Protein AF-A0A9W8ME04-F1 (afdb_monomer)

Organism: NCBI:txid2828524

Solvent-accessible surface area (backbone atoms only — not comparable to full-atom values): 10886 Å² total; per-residue (Å²): 128,74,77,47,73,80,68,76,53,50,71,56,54,48,50,37,48,74,29,39,53,44,20,50,74,72,68,38,48,81,44,30,49,58,99,51,95,89,37,59,80,81,86,84,87,71,66,101,80,71,79,76,71,77,78,87,57,92,69,88,79,61,66,57,90,47,62,65,61,50,42,56,52,48,35,55,50,49,16,60,76,69,72,42,67,52,93,78,53,84,76,85,87,77,92,61,97,80,57,64,56,98,89,36,72,61,74,63,51,80,45,79,45,79,46,75,97,69,72,45,79,70,51,48,53,57,48,47,55,54,50,44,53,50,44,29,73,64,54,70,33,57,82,88,37,55,52,78,47,80,42,57,80,46,47,77,69,42,76,50,95,98,45,27,45,39,66,70,69,69,111

Radius of gyration: 23.65 Å; Cα contacts (8 Å, |Δi|>4): 150; chains: 1; bounding box: 43×66×46 Å

Mean predicted aligned error: 14.42 Å

Nearest PDB structures (foldseek):
  5eiz-assembly1_C  TM=9.587E-01  e=2.728E-08  Homo sapiens
  6oy8-assembly1_C  TM=9.591E-01  e=3.765E-08  Homo sapiens
  7kqx-assembly1_C  TM=9.600E-01  e=4.568E-08  Homo sapiens
  6ice-assembly1_A  TM=9.591E-01  e=4.568E-08  Mesocricetus auratus
  1mff-assembly1_C  TM=9.685E-01  e=6.724E-08  Mus musculus

Sequence (171 aa):
MEFTRAGRLTRYETLRAATIDGAKTLGLHHSIGSLEPGKLADFLVYPPHVELFEAETEGDFSTISDERVFVLEFSKFAAKILSKPEQYISVNVKYNPTLSFAGTFDPAFLLAIVSLDNISPEKNDEYSKELFSFLKEKLEIPDTRGYINFSDPGRAYLGYQSTTFATIFGK

pLDDT: mean 82.03, std 17.49, range [37.78, 98.06]

Secondary structure (DSSP, 8-state):
--TTGGGT--HHHHHHIIIIIHHHHTTGGGTSSS--TTS-----PPPTT--------SS---S-S-HHHHHHHHHHHHHHHHT--GGG--------TT--BTTB-SS-EEEEEE-SS---HHHHHHHHHHHHHHHHHHH---TTSEEEEEE---GGG-EETTEEHHHHH--

Foldseek 3Di:
DVVVVVVPADLVRVLLVVAQVVCVVVVNNQATRDDDPPHDDDDDDDDPPDDSDDPPDPDPLPLPPDPVVVQVVVLVVVCVLQVHDSVPDDDDDDDDQPDDDPNDSPDADEAEAEDAPRDDPVSVVVVLVSVQVVCCVRRVDHSRGYDYHYDHPYQQPDDDPNHTNCVVVVD

Structure (mmCIF, N/CA/C/O backbone):
data_AF-A0A9W8ME04-F1
#
_entry.id   AF-A0A9W8ME04-F1
#
loop_
_atom_site.group_PDB
_atom_site.id
_atom_site.type_symbol
_atom_site.label_atom_id
_atom_site.label_alt_id
_atom_site.label_comp_id
_atom_site.label_asym_id
_atom_site.label_entity_id
_atom_site.label_seq_id
_atom_site.pdbx_PDB_ins_code
_atom_site.Cartn_x
_atom_site.Cartn_y
_atom_site.Cartn_z
_atom_site.occupancy
_atom_site.B_iso_or_equiv
_atom_site.auth_seq_id
_atom_site.auth_comp_id
_atom_site.auth_asym_id
_atom_site.auth_atom_id
_atom_site.pdbx_PDB_model_num
ATOM 1 N N . MET A 1 1 ? 18.436 -31.065 -3.319 1.00 51.94 1 MET A N 1
ATOM 2 C CA . MET A 1 1 ? 18.551 -31.040 -4.793 1.00 51.94 1 MET A CA 1
ATOM 3 C C . MET A 1 1 ? 19.832 -30.305 -5.188 1.00 51.94 1 MET A C 1
ATOM 5 O O . MET A 1 1 ? 19.761 -29.190 -5.675 1.00 51.94 1 MET A O 1
ATOM 9 N N . GLU A 1 2 ? 21.014 -30.878 -4.934 1.00 42.66 2 GLU A N 1
ATOM 10 C CA . GLU A 1 2 ? 22.278 -30.276 -5.415 1.00 42.66 2 GLU A CA 1
ATOM 11 C C . GLU A 1 2 ? 22.649 -30.735 -6.834 1.00 42.66 2 GLU A C 1
ATOM 13 O O . GLU A 1 2 ? 23.295 -29.999 -7.572 1.00 42.66 2 GLU A O 1
ATOM 18 N N . PHE A 1 3 ? 22.162 -31.905 -7.266 1.00 42.03 3 PHE A N 1
ATOM 19 C CA . PHE A 1 3 ? 22.447 -32.472 -8.590 1.00 42.03 3 PHE A CA 1
ATOM 20 C C . PHE A 1 3 ? 21.886 -31.658 -9.772 1.00 42.03 3 PHE A C 1
ATOM 22 O O . PHE A 1 3 ? 22.350 -31.813 -10.897 1.00 42.03 3 PHE A O 1
ATOM 29 N N . THR A 1 4 ? 20.913 -30.774 -9.544 1.00 50.38 4 THR A N 1
ATOM 30 C CA . THR A 1 4 ? 20.178 -30.066 -10.609 1.00 50.38 4 THR A CA 1
ATOM 31 C C . THR A 1 4 ? 20.842 -28.752 -11.024 1.00 50.38 4 THR A C 1
ATOM 33 O O . THR A 1 4 ? 20.732 -28.350 -12.180 1.00 50.38 4 THR A O 1
ATOM 36 N N . ARG A 1 5 ? 21.642 -28.135 -10.140 1.00 48.69 5 ARG A N 1
ATOM 37 C CA . ARG A 1 5 ? 22.437 -26.933 -10.463 1.00 48.69 5 ARG A CA 1
ATOM 38 C C . ARG A 1 5 ? 23.542 -27.203 -11.492 1.00 48.69 5 ARG A C 1
ATOM 40 O O . ARG A 1 5 ? 23.890 -26.304 -12.248 1.00 48.69 5 ARG A O 1
ATOM 47 N N . ALA A 1 6 ? 24.060 -28.432 -11.560 1.00 51.31 6 ALA A N 1
ATOM 48 C CA . ALA A 1 6 ? 25.104 -28.816 -12.514 1.00 51.31 6 ALA A CA 1
ATOM 49 C C . ALA A 1 6 ? 24.585 -28.989 -13.958 1.00 51.31 6 ALA A C 1
ATOM 51 O O . ALA A 1 6 ? 25.362 -28.862 -14.901 1.00 51.31 6 ALA A O 1
ATOM 52 N N . GLY A 1 7 ? 23.284 -29.255 -14.138 1.00 60.94 7 GLY A N 1
ATOM 53 C CA . GLY A 1 7 ? 2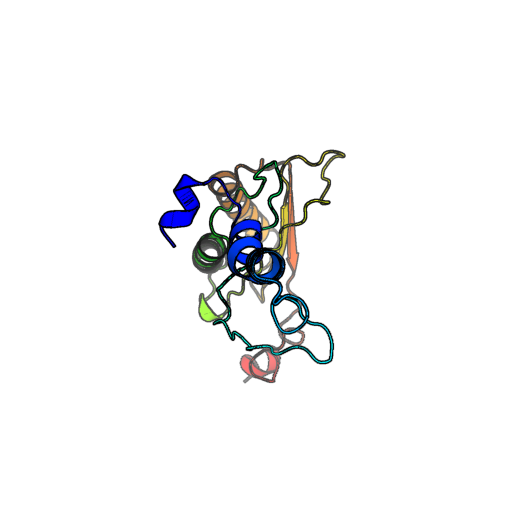2.670 -29.539 -15.442 1.00 60.94 7 GLY A CA 1
ATOM 54 C C . GLY A 1 7 ? 22.018 -28.346 -16.145 1.00 60.94 7 GLY A C 1
ATOM 55 O O . GLY A 1 7 ? 21.515 -28.524 -17.247 1.00 60.94 7 GLY A O 1
ATOM 56 N N . ARG A 1 8 ? 21.999 -27.154 -15.523 1.00 67.69 8 ARG A N 1
ATOM 57 C CA . ARG A 1 8 ? 21.259 -25.962 -16.000 1.00 67.69 8 ARG A CA 1
ATOM 58 C C . ARG A 1 8 ? 19.771 -26.210 -16.301 1.00 67.69 8 ARG A C 1
ATOM 60 O O . ARG A 1 8 ? 19.192 -25.486 -17.098 1.00 67.69 8 ARG A O 1
ATOM 67 N N . LEU A 1 9 ? 19.159 -27.216 -15.678 1.00 69.75 9 LEU A N 1
ATOM 68 C CA . LEU A 1 9 ? 17.725 -27.452 -15.817 1.00 69.75 9 LEU A CA 1
ATOM 69 C C . LEU A 1 9 ? 16.962 -26.518 -14.884 1.00 69.75 9 LEU A C 1
ATOM 71 O O . LEU A 1 9 ? 17.333 -26.364 -13.714 1.00 69.75 9 LEU A O 1
ATOM 75 N N . THR A 1 10 ? 15.863 -25.953 -15.372 1.00 69.06 10 THR A N 1
ATOM 76 C CA . THR A 1 10 ? 14.943 -25.176 -14.533 1.00 69.06 10 THR A CA 1
ATOM 77 C C . THR A 1 10 ? 14.310 -26.077 -13.463 1.00 69.06 10 THR A C 1
ATOM 79 O O . THR A 1 10 ? 14.355 -27.312 -13.547 1.00 69.06 10 THR A O 1
ATOM 82 N N . ARG A 1 11 ? 13.683 -25.505 -12.425 1.00 63.94 11 ARG A N 1
ATOM 83 C CA . ARG A 1 11 ? 12.966 -26.320 -11.418 1.00 63.94 11 ARG A CA 1
ATOM 84 C C . ARG A 1 11 ? 11.800 -27.091 -12.043 1.00 63.94 11 ARG A C 1
ATOM 86 O O . ARG A 1 11 ? 11.558 -28.238 -11.667 1.00 63.94 11 ARG A O 1
ATOM 93 N N . TYR A 1 12 ? 11.136 -26.501 -13.037 1.00 67.88 12 TYR A N 1
ATOM 94 C CA . TYR A 1 12 ? 10.072 -27.159 -13.791 1.00 67.88 12 TYR A CA 1
ATOM 95 C C . TYR A 1 12 ? 10.609 -28.282 -14.685 1.00 67.88 12 TYR A C 1
ATOM 97 O O . TYR A 1 12 ? 10.053 -29.378 -14.693 1.00 67.88 12 TYR A O 1
ATOM 105 N N . GLU A 1 13 ? 11.716 -28.055 -15.391 1.00 68.62 13 GLU A N 1
ATOM 106 C CA . GLU A 1 13 ? 12.376 -29.089 -16.196 1.00 68.62 13 GLU A CA 1
ATOM 107 C C . GLU A 1 13 ? 12.914 -30.222 -15.333 1.00 68.62 13 GLU A C 1
ATOM 109 O O . GLU A 1 13 ? 12.776 -31.386 -15.685 1.00 68.62 13 GLU A O 1
ATOM 114 N N . THR A 1 14 ? 13.454 -29.895 -14.162 1.00 72.88 14 THR A N 1
ATOM 115 C CA . THR A 1 14 ? 13.860 -30.868 -13.149 1.00 72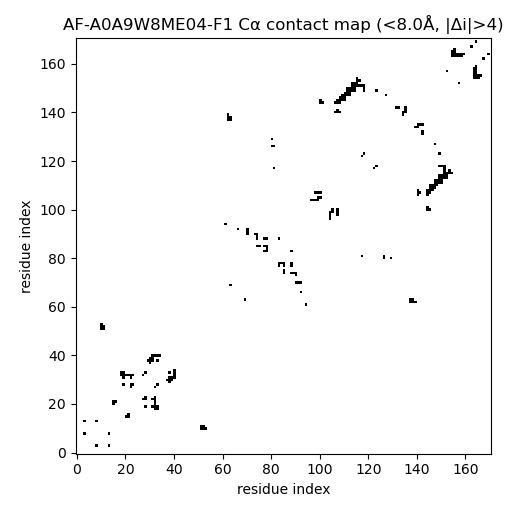.88 14 THR A CA 1
ATOM 116 C C . THR A 1 14 ? 12.673 -31.722 -12.715 1.00 72.88 14 THR A C 1
ATOM 118 O O . THR A 1 14 ? 12.775 -32.948 -12.670 1.00 72.88 14 THR A O 1
ATOM 121 N N . LEU A 1 15 ? 11.533 -31.095 -12.411 1.00 71.06 15 LEU A N 1
ATOM 122 C CA . LEU A 1 15 ? 10.334 -31.812 -11.990 1.00 71.06 15 LEU A CA 1
ATOM 123 C C . LEU A 1 15 ? 9.773 -32.675 -13.127 1.00 71.06 15 LEU A C 1
ATOM 125 O O . LEU A 1 15 ? 9.406 -33.823 -12.891 1.00 71.06 15 LEU A O 1
ATOM 129 N N . ARG A 1 16 ? 9.760 -32.173 -14.367 1.00 74.12 16 ARG A N 1
ATOM 130 C CA . ARG A 1 16 ? 9.374 -32.940 -15.564 1.00 74.12 16 ARG A CA 1
ATOM 131 C C . ARG A 1 16 ? 10.300 -34.128 -15.816 1.00 74.12 16 ARG A C 1
ATOM 133 O O . ARG A 1 16 ? 9.802 -35.237 -16.016 1.00 74.12 16 ARG A O 1
ATOM 140 N N . ALA A 1 17 ? 11.612 -33.918 -15.723 1.00 76.75 17 ALA A N 1
ATOM 141 C CA . ALA A 1 17 ? 12.630 -34.957 -15.851 1.00 76.75 17 ALA A CA 1
ATOM 142 C C . ALA A 1 17 ? 12.433 -36.063 -14.806 1.00 76.75 17 ALA A C 1
ATOM 144 O O . ALA A 1 17 ? 12.471 -37.248 -15.135 1.00 76.75 17 ALA A O 1
ATOM 145 N N . ALA A 1 18 ? 12.149 -35.678 -13.560 1.00 73.56 18 ALA A N 1
ATOM 146 C CA . ALA A 1 18 ? 11.894 -36.601 -12.458 1.00 73.56 18 ALA A CA 1
ATOM 147 C C . ALA A 1 18 ? 10.519 -37.294 -12.520 1.00 73.56 18 ALA A C 1
ATOM 149 O O . ALA A 1 18 ? 10.294 -38.248 -11.779 1.00 73.56 18 ALA A O 1
ATOM 150 N N . THR A 1 19 ? 9.597 -36.833 -13.372 1.00 77.69 19 THR A N 1
ATOM 151 C CA . THR A 1 19 ? 8.223 -37.352 -13.456 1.00 77.69 19 THR A CA 1
ATOM 152 C C . THR A 1 19 ? 7.907 -37.881 -14.8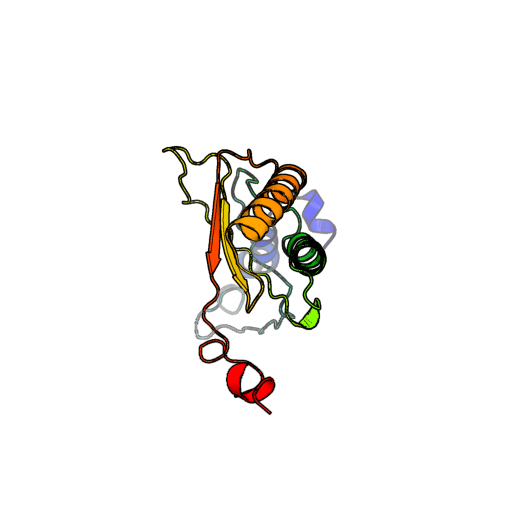54 1.00 77.69 19 THR A C 1
ATOM 154 O O . THR A 1 19 ? 8.219 -39.030 -15.170 1.00 77.69 19 THR A O 1
ATOM 157 N N . ILE A 1 20 ? 7.275 -37.068 -15.701 1.00 77.81 20 ILE A N 1
ATOM 158 C CA . ILE A 1 20 ? 6.717 -37.480 -16.987 1.00 77.81 20 ILE A CA 1
ATOM 159 C C . ILE A 1 20 ? 7.783 -38.004 -17.950 1.00 77.81 20 ILE A C 1
ATOM 161 O O . ILE A 1 20 ? 7.530 -38.980 -18.658 1.00 77.81 20 ILE A O 1
ATOM 165 N N . ASP A 1 21 ? 8.972 -37.406 -17.973 1.00 82.25 21 ASP A N 1
ATOM 166 C CA . ASP A 1 21 ? 10.008 -37.788 -18.933 1.00 82.25 21 ASP A CA 1
ATOM 167 C C . ASP A 1 21 ? 10.701 -39.089 -18.504 1.00 82.25 21 ASP A C 1
ATOM 169 O O . ASP A 1 21 ? 10.932 -39.968 -19.340 1.00 82.25 21 ASP A O 1
ATOM 173 N N . GLY A 1 22 ? 10.909 -39.294 -17.198 1.00 81.19 22 GLY A N 1
ATOM 174 C CA . GLY A 1 22 ? 11.304 -40.591 -16.644 1.00 81.19 22 GLY A CA 1
ATOM 175 C C . GLY A 1 22 ? 10.263 -41.681 -16.925 1.00 81.19 22 GLY A C 1
ATOM 176 O O . GLY A 1 22 ? 10.603 -42.758 -17.417 1.00 81.19 22 GLY A O 1
ATOM 177 N N . ALA A 1 23 ? 8.976 -41.385 -16.714 1.00 79.94 23 ALA A N 1
ATOM 178 C CA . ALA A 1 23 ? 7.886 -42.322 -16.984 1.00 79.94 23 ALA A CA 1
ATOM 179 C C . ALA A 1 23 ? 7.777 -42.690 -18.474 1.00 79.94 23 ALA A C 1
ATOM 181 O O . ALA A 1 23 ? 7.535 -43.852 -18.800 1.00 79.94 23 ALA A O 1
ATOM 182 N N . LYS A 1 24 ? 7.987 -41.739 -19.392 1.00 82.06 24 LYS A N 1
ATOM 183 C CA . LYS A 1 24 ? 8.047 -42.008 -20.841 1.00 82.06 24 LYS A CA 1
ATOM 184 C C . LYS A 1 24 ? 9.241 -42.877 -21.204 1.00 82.06 24 LYS A C 1
ATOM 186 O O . LYS A 1 24 ? 9.067 -43.864 -21.913 1.00 82.06 24 LYS A O 1
ATOM 191 N N . THR A 1 25 ? 10.420 -42.543 -20.685 1.00 85.88 25 THR A N 1
ATOM 192 C CA . THR A 1 25 ? 11.667 -43.274 -20.959 1.00 85.88 25 THR A CA 1
ATOM 193 C C . THR A 1 25 ? 11.567 -44.736 -20.53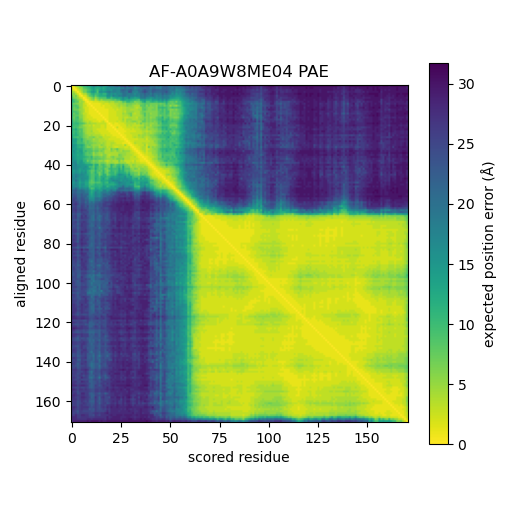0 1.00 85.88 25 THR A C 1
ATOM 195 O O . THR A 1 25 ? 12.008 -45.626 -21.249 1.00 85.88 25 THR A O 1
ATOM 198 N N . LEU A 1 26 ? 10.934 -44.997 -19.385 1.00 84.44 26 LEU A N 1
ATOM 199 C CA . LEU A 1 26 ? 10.756 -46.345 -18.843 1.00 84.44 26 LEU A CA 1
ATOM 200 C C . LEU A 1 26 ? 9.505 -47.069 -19.380 1.00 84.44 26 LEU A C 1
ATOM 202 O O . LEU A 1 26 ? 9.208 -48.175 -18.938 1.00 84.44 26 LEU A O 1
ATOM 206 N N . GLY A 1 27 ? 8.741 -46.464 -20.298 1.00 83.88 27 GLY A N 1
ATOM 207 C CA . GLY A 1 27 ? 7.496 -47.037 -20.833 1.00 83.88 27 GLY A CA 1
ATOM 208 C C . GLY A 1 27 ? 6.323 -47.072 -19.839 1.00 83.88 27 GLY A C 1
ATOM 209 O O . GLY A 1 27 ? 5.267 -47.633 -20.131 1.00 83.88 27 GLY A O 1
ATOM 210 N N . LEU A 1 28 ? 6.471 -46.440 -18.674 1.00 82.69 28 LEU A N 1
ATOM 211 C CA . LEU A 1 28 ? 5.497 -46.408 -17.580 1.00 82.69 28 LEU A CA 1
ATOM 212 C C . LEU A 1 28 ? 4.485 -45.258 -17.688 1.00 82.69 28 LEU A C 1
ATOM 214 O O . LEU A 1 28 ? 3.595 -45.148 -16.851 1.00 82.69 28 LEU A O 1
ATOM 218 N N . HIS A 1 29 ? 4.572 -44.425 -18.728 1.00 81.19 29 HIS A N 1
ATOM 219 C CA . HIS A 1 29 ? 3.684 -43.276 -18.952 1.00 81.19 29 HIS A CA 1
ATOM 220 C C . HIS A 1 29 ? 2.185 -43.625 -18.968 1.00 81.19 29 HIS A C 1
ATOM 222 O O . HIS A 1 29 ? 1.343 -42.775 -18.684 1.00 81.19 29 HIS A O 1
ATOM 228 N N . HIS A 1 30 ? 1.828 -44.862 -19.321 1.00 79.62 30 HIS A N 1
ATOM 229 C CA . HIS A 1 30 ? 0.442 -45.333 -19.284 1.00 79.62 30 HIS A CA 1
ATOM 230 C C . HIS A 1 30 ? -0.093 -45.491 -17.849 1.00 79.62 30 HIS A C 1
ATOM 232 O O . HIS A 1 30 ? -1.302 -45.464 -17.657 1.00 79.62 30 HIS A O 1
ATOM 238 N N . SER A 1 31 ? 0.799 -45.617 -16.860 1.00 76.56 31 SER A N 1
ATOM 239 C CA . SER A 1 31 ? 0.472 -45.852 -15.452 1.00 76.56 31 SER A CA 1
ATOM 240 C C . SER A 1 31 ? 0.817 -44.674 -14.534 1.00 76.56 31 SER A C 1
ATOM 242 O O . SER A 1 31 ? 0.091 -44.455 -13.573 1.00 76.56 31 SER A O 1
ATOM 244 N N . ILE A 1 32 ? 1.891 -43.917 -14.798 1.00 75.31 32 ILE A N 1
ATOM 245 C CA . ILE A 1 32 ? 2.390 -42.825 -13.934 1.00 75.31 32 ILE A CA 1
ATOM 246 C C . ILE A 1 32 ? 2.931 -41.636 -14.746 1.00 75.31 32 ILE A C 1
ATOM 248 O O . ILE A 1 32 ? 3.198 -41.748 -15.941 1.00 75.31 32 ILE A O 1
ATOM 252 N N . GLY A 1 33 ? 3.136 -40.496 -14.080 1.00 68.56 33 GLY A N 1
ATOM 253 C CA . GLY A 1 33 ? 3.865 -39.342 -14.623 1.00 68.56 33 GLY A CA 1
ATOM 254 C C . GLY A 1 33 ? 2.999 -38.199 -15.161 1.00 68.56 33 GLY A C 1
ATOM 255 O O . GLY A 1 33 ? 3.530 -37.108 -15.333 1.00 68.56 33 GLY A O 1
ATOM 256 N N . SER A 1 34 ? 1.689 -38.392 -15.372 1.00 71.75 34 SER A N 1
ATOM 257 C CA . SER A 1 34 ? 0.727 -37.312 -15.671 1.00 71.75 34 SER A CA 1
ATOM 258 C C . SER A 1 34 ? -0.542 -37.420 -14.821 1.00 71.75 34 SER A C 1
ATOM 260 O O . SER A 1 34 ? -0.854 -38.486 -14.295 1.00 71.75 34 SER A O 1
ATOM 262 N N . LEU A 1 35 ? -1.293 -36.319 -14.721 1.00 72.12 35 LEU A N 1
ATOM 263 C CA . LEU A 1 35 ? -2.587 -36.259 -14.033 1.00 72.12 35 LEU A CA 1
ATOM 264 C C . LEU A 1 35 ? -3.742 -36.526 -15.015 1.00 72.12 35 LEU A C 1
ATOM 266 O O . LEU A 1 35 ? -4.538 -35.640 -15.313 1.00 72.12 35 LEU A O 1
ATOM 270 N N . GLU A 1 36 ? -3.808 -37.745 -15.550 1.00 74.88 36 GLU A N 1
ATOM 271 C CA . GLU A 1 36 ? -4.916 -38.212 -16.397 1.00 74.88 36 GLU A CA 1
ATOM 272 C C . GLU A 1 36 ? -5.754 -39.266 -15.647 1.00 74.88 36 GLU A C 1
ATOM 274 O O . GLU A 1 36 ? -5.183 -40.078 -14.910 1.00 74.88 36 GLU A O 1
ATOM 279 N N . PRO A 1 37 ? -7.091 -39.299 -15.820 1.00 74.25 37 PRO A N 1
ATOM 280 C CA . PRO A 1 37 ? -7.935 -40.323 -15.206 1.00 74.25 37 PRO A CA 1
ATOM 281 C C . PRO A 1 37 ? -7.451 -41.748 -15.520 1.00 74.25 37 PRO A C 1
ATOM 283 O O . PRO A 1 37 ? -7.192 -42.078 -16.675 1.00 74.25 37 PRO A O 1
ATOM 286 N N . GLY A 1 38 ? -7.354 -42.600 -14.492 1.00 76.69 38 GLY A N 1
ATOM 287 C CA . GLY A 1 38 ? -6.918 -44.000 -14.618 1.00 76.69 38 GLY A CA 1
ATOM 288 C C . GLY A 1 38 ? -5.428 -44.257 -14.353 1.00 76.69 38 GLY A C 1
ATOM 289 O O . GLY A 1 38 ? -5.026 -45.418 -14.317 1.00 76.69 38 GLY A O 1
ATOM 290 N N . LYS A 1 39 ? -4.620 -43.213 -14.124 1.00 81.00 39 LYS A N 1
ATOM 291 C CA . LYS A 1 39 ? -3.212 -43.338 -13.710 1.00 81.00 39 LYS A CA 1
ATOM 292 C C . LYS A 1 39 ? -3.055 -43.358 -12.189 1.00 81.00 39 LYS A C 1
ATOM 294 O O . LYS A 1 39 ? -3.890 -42.826 -11.460 1.00 81.00 39 LYS A O 1
ATOM 299 N N . LEU A 1 40 ? -1.963 -43.956 -11.718 1.00 69.88 40 LEU A N 1
ATOM 300 C CA . LEU A 1 40 ? -1.532 -43.891 -10.325 1.00 69.88 40 LEU A CA 1
ATOM 301 C C . LEU A 1 40 ? -0.953 -42.495 -10.056 1.00 69.88 40 LEU A C 1
ATOM 303 O O . LEU A 1 40 ? -0.076 -42.031 -10.789 1.00 69.88 40 LEU A O 1
ATOM 307 N N . ALA A 1 41 ? -1.449 -41.830 -9.015 1.00 63.84 41 ALA A N 1
ATOM 308 C CA . ALA A 1 41 ? -0.999 -40.505 -8.612 1.00 63.84 41 ALA A CA 1
ATOM 309 C C . ALA A 1 41 ? -0.799 -40.446 -7.097 1.00 63.84 41 ALA A C 1
ATOM 311 O O . ALA A 1 41 ? -1.668 -40.879 -6.340 1.00 63.84 41 ALA A O 1
ATOM 312 N N . ASP A 1 42 ? 0.315 -39.846 -6.684 1.00 61.28 42 ASP A N 1
ATOM 313 C CA . ASP A 1 42 ? 0.563 -39.445 -5.304 1.00 61.28 42 ASP A CA 1
ATOM 314 C C . ASP A 1 42 ? 0.343 -37.933 -5.184 1.00 61.28 42 ASP A C 1
ATOM 316 O O . ASP A 1 42 ? 0.833 -37.150 -6.002 1.00 61.28 42 ASP A O 1
ATOM 320 N N . PHE A 1 43 ? -0.401 -37.508 -4.162 1.00 57.53 43 PHE A N 1
ATOM 321 C CA . PHE A 1 43 ? -0.551 -36.090 -3.848 1.00 57.53 43 PHE A CA 1
ATOM 322 C C . PHE A 1 43 ? 0.615 -35.628 -2.986 1.00 57.53 43 PHE A C 1
ATOM 324 O O . PHE A 1 43 ? 0.896 -36.207 -1.938 1.00 57.53 43 PHE A O 1
ATOM 331 N N . LEU A 1 44 ? 1.251 -34.535 -3.399 1.00 59.22 44 LEU A N 1
ATOM 332 C CA . LEU A 1 44 ? 2.292 -33.889 -2.620 1.00 59.22 44 LEU A CA 1
ATOM 333 C C . LEU A 1 44 ? 1.743 -32.578 -2.058 1.00 59.22 44 LEU A C 1
ATOM 335 O O . LEU A 1 44 ? 1.454 -31.639 -2.799 1.00 59.22 44 LEU A O 1
ATOM 339 N N . VAL A 1 45 ? 1.545 -32.543 -0.741 1.00 52.94 45 VAL A N 1
ATOM 340 C CA . VAL A 1 45 ? 1.079 -31.352 -0.028 1.00 52.94 45 VAL A CA 1
ATOM 341 C C . VAL A 1 45 ? 2.295 -30.580 0.453 1.00 52.94 45 VAL A C 1
ATOM 343 O O . VAL A 1 45 ? 3.112 -31.104 1.210 1.00 52.94 45 VAL A O 1
ATOM 346 N N . TYR A 1 46 ? 2.399 -29.327 0.030 1.00 55.03 46 TYR A N 1
ATOM 347 C CA . TYR A 1 46 ? 3.456 -28.434 0.471 1.00 55.03 46 TYR A CA 1
ATOM 348 C C . TYR A 1 46 ? 2.937 -27.432 1.506 1.00 55.03 46 TYR A C 1
ATOM 350 O O . TYR A 1 46 ? 1.777 -27.018 1.433 1.00 55.03 46 TYR A O 1
ATOM 358 N N . PRO A 1 47 ? 3.784 -26.998 2.458 1.00 53.06 47 PRO A N 1
ATOM 359 C CA . PRO A 1 47 ? 3.472 -25.835 3.273 1.00 53.06 47 PRO A CA 1
ATOM 360 C C . PRO A 1 47 ? 3.311 -24.588 2.377 1.00 53.06 47 PRO A C 1
ATOM 362 O O . PRO A 1 47 ? 3.925 -24.531 1.308 1.00 53.06 47 PRO A O 1
ATOM 365 N N . PRO A 1 48 ? 2.535 -23.572 2.805 1.00 45.84 48 PRO A N 1
ATOM 366 C CA . PRO A 1 48 ? 2.098 -22.415 1.998 1.00 45.84 48 PRO A CA 1
ATOM 367 C C . PRO A 1 48 ? 3.216 -21.469 1.502 1.00 45.84 48 PRO A C 1
ATOM 369 O O . PRO A 1 48 ? 2.954 -20.343 1.089 1.00 45.84 48 PRO A O 1
ATOM 372 N N . HIS A 1 49 ? 4.478 -21.891 1.550 1.00 51.19 49 HIS A N 1
ATOM 373 C CA . HIS A 1 49 ? 5.655 -21.105 1.185 1.00 51.19 49 HIS A CA 1
ATOM 374 C C . HIS A 1 49 ? 6.605 -21.833 0.223 1.00 51.19 49 HIS A C 1
ATOM 376 O O . HIS A 1 49 ? 7.720 -21.365 0.019 1.00 51.19 49 HIS A O 1
ATOM 382 N N . VAL A 1 50 ? 6.197 -22.971 -0.348 1.00 52.34 50 VAL A N 1
ATOM 383 C CA . VAL A 1 50 ? 6.976 -23.655 -1.389 1.00 52.34 50 VAL A CA 1
ATOM 384 C C . VAL A 1 50 ? 6.412 -23.291 -2.757 1.00 52.34 50 VAL A C 1
ATOM 386 O O . VAL A 1 50 ? 5.370 -23.799 -3.164 1.00 52.34 50 VAL A O 1
ATOM 389 N N . GLU A 1 51 ? 7.114 -22.414 -3.472 1.00 57.59 51 GLU A N 1
ATOM 390 C CA . GLU A 1 51 ? 6.773 -22.033 -4.843 1.00 57.59 51 GLU A CA 1
ATOM 391 C C . GLU A 1 51 ? 7.472 -22.951 -5.852 1.00 57.59 51 GLU A C 1
ATOM 393 O O . GLU A 1 51 ? 8.679 -22.880 -6.100 1.00 57.59 51 GLU A O 1
ATOM 398 N N . LEU A 1 52 ? 6.687 -23.857 -6.436 1.00 53.84 52 LEU A N 1
ATOM 399 C CA . LEU A 1 52 ? 7.161 -24.851 -7.407 1.00 53.84 52 LEU A CA 1
ATOM 400 C C . LEU A 1 52 ? 7.292 -24.294 -8.830 1.00 53.84 52 LEU A C 1
ATOM 402 O O . LEU A 1 52 ? 7.926 -24.925 -9.674 1.00 53.84 52 LEU A O 1
ATOM 406 N N . PHE A 1 53 ? 6.718 -23.119 -9.081 1.00 54.97 53 PHE A N 1
ATOM 407 C CA . PHE A 1 53 ? 6.662 -22.478 -10.387 1.00 54.97 53 PHE A CA 1
ATOM 408 C C . PHE A 1 53 ? 7.187 -21.047 -10.260 1.00 54.97 53 PHE A C 1
ATOM 410 O O . PHE A 1 53 ? 6.412 -20.113 -10.098 1.00 54.97 53 PHE A O 1
ATOM 417 N N . GLU A 1 54 ? 8.505 -20.868 -10.323 1.00 53.19 54 GLU A N 1
ATOM 418 C CA . GLU A 1 54 ? 9.020 -19.579 -10.784 1.00 53.19 54 GLU A CA 1
ATOM 419 C C . GLU A 1 54 ? 8.780 -19.556 -12.294 1.00 53.19 54 GLU A C 1
ATOM 421 O O . GLU A 1 54 ? 9.281 -20.414 -13.025 1.00 53.19 54 GLU A O 1
ATOM 426 N N . ALA A 1 55 ? 7.941 -18.630 -12.756 1.00 44.16 55 ALA A N 1
ATOM 427 C CA . ALA A 1 55 ? 7.948 -18.267 -14.160 1.00 44.16 55 ALA A CA 1
ATOM 428 C C . ALA A 1 55 ? 9.319 -17.644 -14.433 1.00 44.16 55 ALA A 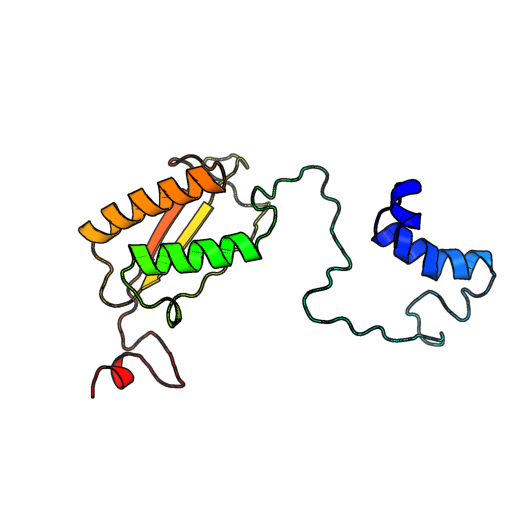C 1
ATOM 430 O O . ALA A 1 55 ? 9.639 -16.600 -13.873 1.00 44.16 55 ALA A O 1
ATOM 431 N N . GLU A 1 56 ? 10.138 -18.293 -15.257 1.00 43.66 56 GLU A N 1
ATOM 432 C CA . GLU A 1 56 ? 11.332 -17.656 -15.801 1.00 43.66 56 GLU A CA 1
ATOM 433 C C . GLU A 1 56 ? 10.875 -16.552 -16.754 1.00 43.66 56 GLU A C 1
ATOM 435 O O . GLU A 1 56 ? 10.639 -16.770 -17.941 1.00 43.66 56 GLU A O 1
ATOM 440 N N . THR A 1 57 ? 10.676 -15.355 -16.215 1.00 42.56 57 THR A N 1
ATOM 441 C CA . THR A 1 57 ? 10.660 -14.141 -17.015 1.00 42.56 57 THR A CA 1
ATOM 442 C C . THR A 1 57 ? 12.112 -13.740 -17.233 1.00 42.56 57 THR A C 1
ATOM 444 O O . THR A 1 57 ? 12.790 -13.309 -16.302 1.00 42.56 57 THR A O 1
ATOM 447 N N . GLU A 1 58 ? 12.607 -13.907 -18.462 1.00 37.78 58 GLU A N 1
ATOM 448 C CA . GLU A 1 58 ? 13.807 -13.204 -18.916 1.00 37.78 58 GLU A CA 1
ATOM 449 C C . GLU A 1 58 ? 13.594 -11.701 -18.680 1.00 37.78 58 GLU A C 1
ATOM 451 O O . GLU A 1 58 ? 12.733 -11.074 -19.297 1.00 37.78 58 GLU A O 1
ATOM 456 N N . GLY A 1 59 ? 14.351 -11.152 -17.729 1.00 38.41 59 GLY A N 1
ATOM 457 C CA . GLY A 1 59 ? 14.177 -9.800 -17.206 1.00 38.41 59 GLY A CA 1
ATOM 458 C C . GLY A 1 59 ? 13.648 -9.835 -15.777 1.00 38.41 59 GLY A C 1
ATOM 459 O O . GLY A 1 59 ? 12.445 -9.748 -15.546 1.00 38.41 59 GLY A O 1
ATOM 460 N N . ASP A 1 60 ? 14.564 -9.962 -14.817 1.00 39.91 60 ASP A N 1
ATOM 461 C CA . ASP A 1 60 ? 14.275 -9.749 -13.402 1.00 39.91 60 ASP A CA 1
ATOM 462 C C . ASP A 1 60 ? 13.951 -8.262 -13.186 1.00 39.91 60 ASP A C 1
ATOM 464 O O . ASP A 1 60 ? 14.830 -7.422 -13.008 1.00 39.91 60 ASP A O 1
ATOM 468 N N . PHE A 1 61 ? 12.669 -7.925 -13.310 1.00 43.22 61 PHE A N 1
ATOM 469 C CA . PHE A 1 61 ? 12.126 -6.609 -12.970 1.00 43.22 61 PHE A CA 1
ATOM 470 C C . PHE A 1 61 ? 11.578 -6.581 -11.536 1.00 43.22 61 PHE A C 1
ATOM 472 O O . PHE A 1 61 ? 10.844 -5.656 -11.179 1.00 43.22 61 PHE A O 1
ATOM 479 N N . SER A 1 62 ? 11.912 -7.574 -10.703 1.00 48.00 62 SER A N 1
ATOM 480 C CA . SER A 1 62 ? 11.619 -7.527 -9.276 1.00 48.00 62 SER A CA 1
ATOM 481 C C . SER A 1 62 ? 12.774 -6.821 -8.562 1.00 48.00 62 SER A C 1
ATOM 483 O O . SER A 1 62 ? 13.728 -7.427 -8.092 1.00 48.00 62 SER A O 1
ATOM 485 N N . THR A 1 63 ? 12.703 -5.494 -8.424 1.00 55.31 63 THR A N 1
ATOM 486 C CA . THR A 1 63 ? 13.627 -4.767 -7.526 1.00 55.31 63 THR A CA 1
ATOM 487 C C . THR A 1 63 ? 13.495 -5.221 -6.065 1.00 55.31 63 THR A C 1
ATOM 489 O O . THR A 1 63 ? 14.313 -4.866 -5.221 1.00 55.31 63 THR A O 1
ATOM 492 N N . ILE A 1 64 ? 12.489 -6.047 -5.759 1.00 59.34 64 ILE A N 1
ATOM 493 C CA . ILE A 1 64 ? 12.295 -6.693 -4.471 1.00 59.34 64 ILE A CA 1
ATOM 494 C C . ILE A 1 64 ? 12.690 -8.171 -4.575 1.00 59.34 64 ILE A C 1
ATOM 496 O O . ILE A 1 64 ? 11.871 -9.016 -4.918 1.00 59.34 64 ILE A O 1
ATOM 500 N N . SER A 1 65 ? 13.937 -8.481 -4.218 1.00 62.56 65 SER A N 1
ATOM 501 C CA . SER A 1 65 ? 14.463 -9.858 -4.196 1.00 62.56 65 SER A CA 1
ATOM 502 C C . SER A 1 65 ? 13.774 -10.777 -3.173 1.00 62.56 65 SER A C 1
ATOM 504 O O . SER A 1 65 ? 13.793 -11.996 -3.330 1.00 62.56 65 SER A O 1
ATOM 506 N N . ASP A 1 66 ? 13.148 -10.206 -2.137 1.00 77.94 66 ASP A N 1
ATOM 507 C CA . ASP A 1 66 ? 12.269 -10.911 -1.200 1.00 77.94 66 ASP A CA 1
ATOM 508 C C . ASP A 1 66 ? 11.117 -9.989 -0.767 1.00 77.94 66 ASP A C 1
ATOM 510 O O . ASP A 1 66 ? 11.273 -9.103 0.084 1.00 77.94 66 ASP A O 1
ATOM 514 N N . GLU A 1 67 ? 9.940 -10.188 -1.371 1.00 82.75 67 GLU A N 1
ATOM 515 C CA . GLU A 1 67 ? 8.740 -9.389 -1.087 1.00 82.75 67 GLU A CA 1
ATOM 516 C C . GLU A 1 67 ? 8.365 -9.410 0.393 1.00 82.75 67 GLU A C 1
ATOM 518 O O . GLU A 1 67 ? 7.888 -8.410 0.930 1.00 82.75 67 GLU A O 1
ATOM 523 N N . ARG A 1 68 ? 8.619 -10.516 1.095 1.00 84.00 68 ARG A N 1
ATOM 524 C CA . ARG A 1 68 ? 8.255 -10.650 2.507 1.00 84.00 68 ARG A CA 1
ATOM 525 C C . ARG A 1 68 ? 9.180 -9.835 3.387 1.00 84.00 68 ARG A C 1
ATOM 527 O O . ARG A 1 68 ? 8.702 -9.196 4.321 1.00 84.00 68 ARG A O 1
ATOM 534 N N . VAL A 1 69 ? 10.478 -9.820 3.087 1.00 88.69 69 VAL A N 1
ATOM 535 C CA . VAL A 1 69 ? 11.439 -8.967 3.801 1.00 88.69 69 VAL A CA 1
ATOM 536 C C . VAL A 1 69 ? 11.068 -7.499 3.622 1.00 88.69 69 VAL A C 1
ATOM 538 O O . VAL A 1 69 ? 10.974 -6.778 4.616 1.00 88.69 69 VAL A O 1
ATOM 541 N N . PHE A 1 70 ? 10.768 -7.077 2.391 1.00 89.56 70 PHE A N 1
ATOM 542 C CA . PHE A 1 70 ? 10.328 -5.709 2.119 1.00 89.56 70 PHE A CA 1
ATOM 543 C C . PHE A 1 70 ? 9.038 -5.361 2.867 1.00 89.56 70 PHE A C 1
ATOM 545 O O . PHE A 1 70 ? 8.972 -4.327 3.524 1.00 89.56 70 PHE A O 1
ATOM 552 N N . VAL A 1 71 ? 8.023 -6.228 2.824 1.00 93.19 71 VAL A N 1
ATOM 553 C CA . VAL A 1 71 ? 6.739 -6.021 3.515 1.00 93.19 71 VAL A CA 1
ATOM 554 C C . VAL A 1 71 ? 6.930 -5.884 5.030 1.00 93.19 71 VAL A C 1
ATOM 556 O O . VAL A 1 71 ? 6.320 -5.010 5.647 1.00 93.19 71 VAL A O 1
ATOM 559 N N . LEU A 1 72 ? 7.795 -6.702 5.638 1.00 94.25 72 LEU A N 1
ATOM 560 C CA . LEU A 1 72 ? 8.105 -6.628 7.070 1.00 94.25 72 LEU A CA 1
ATOM 561 C C . LEU A 1 72 ? 8.884 -5.359 7.436 1.00 94.25 72 LEU A C 1
ATOM 563 O O . LEU A 1 72 ? 8.647 -4.768 8.490 1.00 94.25 72 LEU A O 1
ATOM 567 N N . GLU A 1 73 ? 9.809 -4.924 6.583 1.00 95.38 73 GLU A N 1
ATOM 568 C CA . GLU A 1 73 ? 10.533 -3.668 6.778 1.00 95.38 73 GLU A CA 1
ATOM 569 C C . GLU A 1 73 ? 9.598 -2.460 6.628 1.00 95.38 73 GLU A C 1
ATOM 571 O O . GLU A 1 73 ? 9.569 -1.583 7.497 1.00 95.38 73 GLU A O 1
ATOM 576 N N . PHE A 1 74 ? 8.769 -2.456 5.581 1.00 96.06 74 PHE A N 1
ATOM 577 C CA . PHE A 1 74 ? 7.780 -1.415 5.327 1.00 96.06 74 PHE A CA 1
ATOM 578 C C . PHE A 1 74 ? 6.737 -1.345 6.446 1.00 96.06 74 PHE A C 1
ATOM 580 O O . PHE A 1 74 ? 6.341 -0.249 6.820 1.00 96.06 74 PHE A O 1
ATOM 587 N N . SER A 1 75 ? 6.334 -2.475 7.041 1.00 97.50 75 SER A N 1
ATOM 588 C CA . SER A 1 75 ? 5.434 -2.512 8.207 1.00 97.50 75 SER A CA 1
ATOM 589 C C . SER A 1 75 ? 5.984 -1.692 9.380 1.00 97.50 75 SER A C 1
ATOM 591 O O . SER A 1 75 ? 5.317 -0.783 9.885 1.00 97.50 75 SER A O 1
ATOM 593 N N . LYS A 1 76 ? 7.242 -1.938 9.765 1.00 97.69 76 LYS A N 1
ATOM 594 C CA . LYS A 1 76 ? 7.925 -1.209 10.848 1.00 97.69 76 LYS A CA 1
ATOM 595 C C . LYS A 1 76 ? 8.115 0.266 10.516 1.00 97.69 76 LYS A C 1
ATOM 597 O O . LYS A 1 76 ? 7.917 1.133 11.369 1.00 97.69 76 LYS A O 1
ATOM 602 N N . PHE A 1 77 ? 8.500 0.550 9.276 1.00 97.69 77 PHE A N 1
ATOM 603 C CA . PHE A 1 77 ? 8.667 1.910 8.784 1.00 97.69 77 PHE A CA 1
ATOM 604 C C . PHE A 1 77 ? 7.338 2.684 8.808 1.00 97.69 77 PHE A C 1
ATOM 606 O O . PHE A 1 77 ? 7.265 3.759 9.403 1.00 97.69 77 PHE A O 1
ATOM 613 N N . ALA A 1 78 ? 6.268 2.102 8.263 1.00 97.25 78 ALA A N 1
ATOM 614 C CA . ALA A 1 78 ? 4.929 2.678 8.235 1.00 97.25 78 ALA A CA 1
ATOM 615 C C . ALA A 1 78 ? 4.383 2.928 9.651 1.00 97.25 78 ALA A C 1
ATOM 617 O O . ALA A 1 78 ? 3.835 3.996 9.918 1.00 97.25 78 ALA A O 1
ATOM 618 N N . ALA A 1 79 ? 4.589 1.990 10.583 1.00 97.56 79 ALA A N 1
ATOM 619 C CA . ALA A 1 79 ? 4.223 2.156 11.992 1.00 97.56 79 ALA A CA 1
ATOM 620 C C . ALA A 1 79 ? 4.880 3.402 12.608 1.00 97.56 79 ALA A C 1
ATOM 622 O O . ALA A 1 79 ? 4.214 4.211 13.262 1.00 97.56 79 ALA A O 1
ATOM 623 N N . LYS A 1 80 ? 6.180 3.587 12.345 1.00 97.19 80 LYS A N 1
ATOM 624 C CA . LYS A 1 80 ? 6.951 4.741 12.816 1.00 97.19 80 LYS A CA 1
ATOM 625 C C . LYS A 1 80 ? 6.437 6.049 12.214 1.00 97.19 80 LYS A C 1
ATOM 627 O O . LYS A 1 80 ? 6.127 6.960 12.976 1.00 97.19 80 LYS A O 1
ATOM 632 N N . ILE A 1 81 ? 6.327 6.154 10.886 1.00 96.88 81 ILE A N 1
ATOM 633 C CA . ILE A 1 81 ? 5.945 7.424 10.237 1.00 96.88 81 ILE A CA 1
ATOM 634 C C . ILE A 1 81 ? 4.498 7.805 10.566 1.00 96.88 81 ILE A C 1
ATOM 636 O O . ILE A 1 81 ? 4.224 8.948 10.918 1.00 96.88 81 ILE A O 1
ATOM 640 N N . LEU A 1 82 ? 3.571 6.840 10.556 1.00 96.19 82 LEU A N 1
ATOM 641 C CA . LEU A 1 82 ? 2.159 7.094 10.840 1.00 96.19 82 LEU A CA 1
ATOM 642 C C . LEU A 1 82 ? 1.903 7.275 12.341 1.00 96.19 82 LEU A C 1
ATOM 644 O O . LEU A 1 82 ? 0.796 7.652 12.730 1.00 96.19 82 LEU A O 1
ATOM 648 N N . SER A 1 83 ? 2.910 7.027 13.188 1.00 95.94 83 SER A N 1
ATOM 649 C CA . SER A 1 83 ? 2.788 7.024 14.648 1.00 95.94 83 SER A CA 1
ATOM 650 C C . SER A 1 83 ? 1.657 6.101 15.118 1.00 95.94 83 SER A C 1
ATOM 652 O O . SER A 1 83 ? 0.830 6.463 15.959 1.00 95.94 83 SER A O 1
ATOM 654 N N . LYS A 1 84 ? 1.594 4.899 14.534 1.00 95.75 84 LYS A N 1
ATOM 655 C CA . LYS A 1 84 ? 0.600 3.865 14.847 1.00 95.75 84 LYS A CA 1
ATOM 656 C C . LYS A 1 84 ? 1.306 2.608 15.357 1.00 95.75 84 LYS A C 1
ATOM 658 O O . LYS A 1 84 ? 2.376 2.268 14.858 1.00 95.75 84 LYS A O 1
ATOM 663 N N . PRO A 1 85 ? 0.718 1.883 16.323 1.00 96.12 85 PRO A N 1
ATOM 664 C CA . PRO A 1 85 ? 1.229 0.575 16.711 1.00 96.12 85 PRO A CA 1
ATOM 665 C C . PRO A 1 85 ? 1.312 -0.365 15.505 1.00 96.12 85 PRO A C 1
ATOM 667 O O . PRO A 1 85 ? 0.345 -0.475 14.753 1.00 96.12 85 PRO A O 1
ATOM 670 N N . GLU A 1 86 ? 2.427 -1.084 15.361 1.00 96.25 86 GLU A N 1
ATOM 671 C CA . GLU A 1 86 ? 2.653 -1.990 14.223 1.00 96.25 86 GLU A CA 1
ATOM 672 C C . GLU A 1 86 ? 1.558 -3.061 14.092 1.00 96.25 86 GLU A C 1
ATOM 674 O O . GLU A 1 86 ? 1.182 -3.418 12.985 1.00 96.25 86 GLU A O 1
ATOM 679 N N . GLN A 1 87 ? 0.948 -3.498 15.200 1.00 95.88 87 GLN A N 1
ATOM 680 C CA . GLN A 1 87 ? -0.181 -4.442 15.179 1.00 95.88 87 GLN A CA 1
ATOM 681 C C . GLN A 1 87 ? -1.410 -3.964 14.374 1.00 95.88 87 GLN A C 1
ATOM 683 O O . GLN A 1 87 ? -2.287 -4.767 14.071 1.00 95.88 87 GLN A O 1
ATOM 688 N N . TYR A 1 88 ? -1.509 -2.663 14.080 1.00 95.19 88 TYR A N 1
ATOM 689 C CA . TYR A 1 88 ? -2.571 -2.069 13.261 1.00 95.19 88 TYR A CA 1
ATOM 690 C C . TYR A 1 88 ? -2.102 -1.705 11.851 1.00 95.19 88 TYR A C 1
ATOM 692 O O . TYR A 1 88 ? -2.860 -1.108 11.087 1.00 95.19 88 TYR A O 1
ATOM 700 N N . ILE A 1 89 ? -0.863 -2.042 11.504 1.00 96.62 89 ILE A N 1
ATOM 701 C CA . ILE A 1 89 ? -0.324 -1.876 10.165 1.00 96.62 89 ILE A CA 1
ATOM 702 C C . ILE A 1 89 ? -0.543 -3.173 9.395 1.00 96.62 89 ILE A C 1
ATOM 704 O O . ILE A 1 89 ? -0.253 -4.270 9.865 1.00 96.62 89 ILE A O 1
ATOM 708 N N . SER A 1 90 ? -1.066 -3.032 8.184 1.00 94.06 90 SER A N 1
ATOM 709 C CA . SER A 1 90 ? -1.138 -4.114 7.211 1.00 94.06 90 SER A CA 1
ATOM 710 C C . SER A 1 90 ? -0.577 -3.601 5.897 1.00 94.06 90 SER A C 1
ATOM 712 O O . SER A 1 90 ? -0.835 -2.462 5.508 1.00 94.06 90 SER A O 1
ATOM 714 N N . VAL A 1 91 ? 0.239 -4.423 5.247 1.00 95.50 91 VAL A N 1
ATOM 715 C CA . VAL A 1 91 ? 0.960 -4.052 4.032 1.00 95.50 91 VAL A CA 1
ATOM 716 C C . VAL A 1 91 ? 0.715 -5.142 3.005 1.00 95.50 91 VAL A C 1
ATOM 718 O O . VAL A 1 91 ? 0.909 -6.326 3.279 1.00 95.50 91 VAL A O 1
ATOM 721 N N . ASN A 1 92 ? 0.274 -4.736 1.821 1.00 90.31 92 ASN A N 1
ATOM 722 C CA . ASN A 1 92 ? 0.122 -5.615 0.676 1.00 90.31 92 ASN A CA 1
ATOM 723 C C . ASN A 1 92 ? 0.889 -5.012 -0.498 1.00 90.31 92 ASN A C 1
ATOM 725 O O . ASN A 1 92 ? 0.613 -3.887 -0.908 1.00 90.31 92 ASN A O 1
ATOM 729 N N . VAL A 1 93 ? 1.849 -5.771 -1.017 1.00 87.81 93 VAL A N 1
ATOM 730 C CA . VAL A 1 93 ? 2.588 -5.436 -2.233 1.00 87.81 93 VAL A CA 1
ATOM 731 C C . VAL A 1 93 ? 2.095 -6.362 -3.333 1.00 87.81 93 VAL A C 1
ATOM 733 O O . VAL A 1 93 ? 1.893 -7.554 -3.105 1.00 87.81 93 VAL A O 1
ATOM 736 N N . LYS A 1 94 ? 1.843 -5.798 -4.512 1.00 86.88 94 LYS A N 1
ATOM 737 C CA . LYS A 1 94 ? 1.418 -6.550 -5.688 1.00 86.88 94 LYS A CA 1
ATOM 738 C C . LYS A 1 94 ? 2.176 -6.046 -6.904 1.00 86.88 94 LYS A C 1
ATOM 740 O O . LYS A 1 94 ? 1.934 -4.928 -7.359 1.00 86.88 94 LYS A O 1
ATOM 745 N N . TYR A 1 95 ? 3.046 -6.888 -7.447 1.00 85.50 95 TYR A N 1
ATOM 746 C CA . TYR A 1 95 ? 3.690 -6.619 -8.723 1.00 85.50 95 TYR A CA 1
ATOM 747 C C . TYR A 1 95 ? 2.653 -6.540 -9.855 1.00 85.50 95 TYR A C 1
ATOM 749 O O . TYR A 1 95 ? 1.728 -7.355 -9.941 1.00 85.50 95 TYR A O 1
ATOM 757 N N . ASN A 1 96 ? 2.795 -5.537 -10.725 1.00 82.75 96 ASN A N 1
ATOM 758 C CA . ASN A 1 96 ? 1.960 -5.371 -11.909 1.00 82.75 96 ASN A CA 1
ATOM 759 C C . ASN A 1 96 ? 2.839 -5.067 -13.137 1.00 82.75 96 ASN A C 1
ATOM 761 O O . ASN A 1 96 ? 3.205 -3.907 -13.331 1.00 82.75 96 ASN A O 1
ATOM 765 N N . PRO A 1 97 ? 3.112 -6.058 -14.008 1.00 81.88 97 PRO A N 1
ATOM 766 C CA . PRO A 1 97 ? 3.967 -5.870 -15.185 1.00 81.88 97 PRO A CA 1
ATOM 767 C C . PRO A 1 97 ? 3.341 -4.966 -16.257 1.00 81.88 97 PRO A C 1
ATOM 769 O O . PRO A 1 97 ? 4.000 -4.593 -17.219 1.00 81.88 97 PRO A O 1
ATOM 772 N N . THR A 1 98 ? 2.057 -4.625 -16.117 1.00 86.31 98 THR A N 1
ATOM 773 C CA . THR A 1 98 ? 1.316 -3.790 -17.075 1.00 86.31 98 THR A CA 1
ATOM 774 C C . THR A 1 98 ? 1.079 -2.368 -16.573 1.00 86.31 98 THR A C 1
ATOM 776 O O . THR A 1 98 ? 0.387 -1.590 -17.229 1.00 86.31 98 THR A O 1
ATOM 779 N N . LEU A 1 99 ? 1.641 -2.005 -15.415 1.00 84.25 99 LEU A N 1
ATOM 780 C CA . LEU A 1 99 ? 1.584 -0.634 -14.924 1.00 84.25 99 LEU A CA 1
ATOM 781 C C . LEU A 1 99 ? 2.412 0.269 -15.847 1.00 84.25 99 LEU A C 1
ATOM 783 O O . LEU A 1 99 ? 3.634 0.178 -15.887 1.00 84.25 99 LEU A O 1
ATOM 787 N N . SER A 1 100 ? 1.734 1.163 -16.565 1.00 91.31 100 SER A N 1
ATOM 788 C CA . SER A 1 100 ? 2.382 2.262 -17.277 1.00 91.31 100 SER A CA 1
ATOM 789 C C . SER A 1 100 ? 2.271 3.552 -16.472 1.00 91.31 100 SER A C 1
ATOM 791 O O . SER A 1 100 ? 1.216 3.862 -15.916 1.00 91.31 100 SER A O 1
ATOM 793 N N . PHE A 1 101 ? 3.350 4.331 -16.458 1.00 90.69 101 PHE A N 1
ATOM 794 C CA . PHE A 1 101 ? 3.372 5.685 -15.918 1.00 90.69 101 PHE A CA 1
ATOM 795 C C . PHE A 1 101 ? 4.064 6.611 -16.920 1.00 90.69 101 PHE A C 1
ATOM 797 O O . PHE A 1 101 ? 5.104 6.268 -17.484 1.00 90.69 101 PHE A O 1
ATOM 804 N N . ALA A 1 102 ? 3.458 7.772 -17.185 1.00 94.00 102 ALA A N 1
ATOM 805 C CA . ALA A 1 102 ? 3.916 8.719 -18.208 1.00 94.00 102 ALA A CA 1
ATOM 806 C C . ALA A 1 102 ? 4.166 8.078 -19.598 1.00 94.00 102 ALA A C 1
ATOM 808 O O . ALA A 1 102 ? 5.061 8.494 -20.327 1.00 94.00 102 ALA A O 1
ATOM 809 N N . GLY A 1 103 ? 3.381 7.055 -19.964 1.00 87.94 103 GLY A N 1
ATOM 810 C CA . GLY A 1 103 ? 3.477 6.377 -21.263 1.00 87.94 103 GLY A CA 1
ATOM 811 C C . GLY A 1 103 ? 4.640 5.388 -21.401 1.00 87.94 103 GLY A C 1
ATOM 812 O O . GLY A 1 103 ? 4.851 4.869 -22.494 1.00 87.94 103 GLY A O 1
ATOM 813 N N . THR A 1 104 ? 5.377 5.101 -20.323 1.00 89.81 104 THR A N 1
ATOM 814 C CA . THR A 1 104 ? 6.455 4.098 -20.305 1.00 89.81 104 THR A CA 1
ATOM 815 C C . THR A 1 104 ? 6.177 3.008 -19.270 1.00 89.81 104 THR A C 1
ATOM 817 O O . THR A 1 104 ? 5.332 3.188 -18.388 1.00 89.81 104 THR A O 1
ATOM 820 N N . PHE A 1 105 ? 6.879 1.880 -19.387 1.00 87.00 105 PHE A N 1
ATOM 821 C CA . PHE A 1 105 ? 6.850 0.766 -18.427 1.00 87.00 105 PHE A CA 1
ATOM 822 C C . PHE A 1 105 ? 8.060 0.778 -17.481 1.00 87.00 105 PHE A C 1
ATOM 824 O O . PHE A 1 105 ? 8.334 -0.218 -16.818 1.00 87.00 105 PHE A O 1
ATOM 831 N N . ASP A 1 106 ? 8.794 1.897 -17.416 1.00 87.56 106 ASP A N 1
ATOM 832 C CA . ASP A 1 106 ? 9.873 2.049 -16.436 1.00 87.56 106 ASP A CA 1
ATOM 833 C C . ASP A 1 106 ? 9.295 1.952 -15.015 1.00 87.56 106 ASP A C 1
ATOM 835 O O . ASP A 1 106 ? 8.147 2.388 -14.815 1.00 87.56 106 ASP A O 1
ATOM 839 N N . PRO A 1 107 ? 10.079 1.464 -14.030 1.00 88.56 107 PRO A N 1
ATOM 840 C CA . PRO A 1 107 ? 9.621 1.247 -12.662 1.00 88.56 107 PRO A CA 1
ATOM 841 C C . PRO A 1 107 ? 8.807 2.419 -12.112 1.00 88.56 107 PRO A C 1
ATOM 843 O O . PRO A 1 107 ? 9.189 3.589 -12.220 1.00 88.56 107 PRO A O 1
ATOM 846 N N . ALA A 1 108 ? 7.642 2.092 -11.566 1.00 92.38 108 ALA A N 1
ATOM 847 C CA . ALA A 1 108 ? 6.692 3.045 -11.020 1.00 92.38 108 ALA A CA 1
ATOM 848 C C . ALA A 1 108 ? 5.875 2.384 -9.911 1.00 92.38 108 ALA A C 1
ATOM 850 O O . ALA A 1 108 ? 5.775 1.157 -9.851 1.00 92.38 108 ALA A O 1
ATOM 851 N N . PHE A 1 109 ? 5.257 3.191 -9.052 1.00 94.31 109 PHE A N 1
ATOM 852 C CA . PHE A 1 109 ? 4.406 2.680 -7.982 1.00 94.31 109 PHE A CA 1
ATOM 853 C C . PHE A 1 109 ? 3.086 3.444 -7.867 1.00 94.31 109 PHE A C 1
ATOM 855 O O . PHE A 1 109 ? 2.981 4.627 -8.187 1.00 94.31 109 PHE A O 1
ATOM 862 N N . LEU A 1 110 ? 2.072 2.755 -7.349 1.00 95.94 110 LEU A N 1
ATOM 863 C CA . LEU A 1 110 ? 0.835 3.357 -6.866 1.00 95.94 110 LEU A CA 1
ATOM 864 C C . LEU A 1 110 ? 0.645 2.895 -5.426 1.00 95.94 110 LEU A C 1
ATOM 866 O O . LEU A 1 110 ? 0.497 1.699 -5.179 1.00 95.94 110 LEU A O 1
ATOM 870 N N . LEU A 1 111 ? 0.671 3.832 -4.483 1.00 96.31 111 LEU A N 1
ATOM 871 C CA . LEU 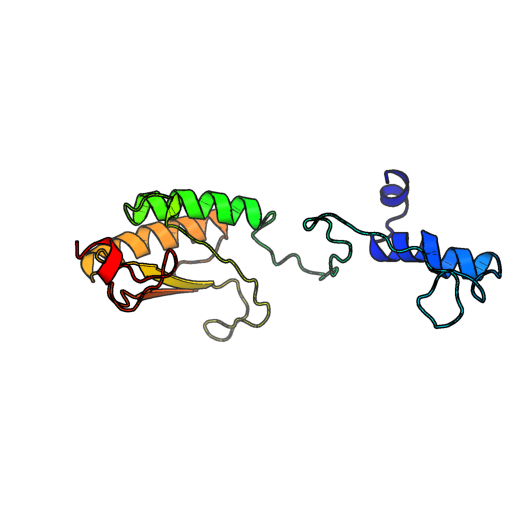A 1 111 ? 0.529 3.546 -3.061 1.00 96.31 111 LEU A CA 1
ATOM 872 C C . LEU A 1 111 ? -0.789 4.120 -2.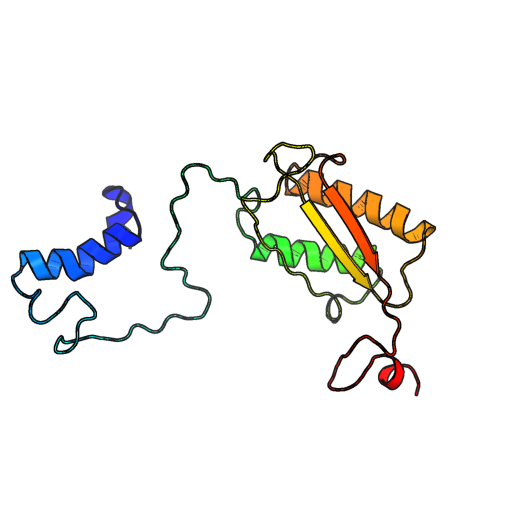546 1.00 96.31 111 LEU A C 1
ATOM 874 O O . LEU A 1 111 ? -1.110 5.283 -2.778 1.00 96.31 111 LEU A O 1
ATOM 878 N N . ALA A 1 112 ? -1.547 3.308 -1.818 1.00 97.38 112 ALA A N 1
ATOM 879 C CA . ALA A 1 112 ? -2.748 3.741 -1.120 1.00 97.38 112 ALA A CA 1
ATOM 880 C C . ALA A 1 112 ? -2.561 3.537 0.384 1.00 97.38 112 ALA A C 1
ATOM 882 O O . ALA A 1 112 ? -2.253 2.434 0.833 1.00 97.38 112 ALA A O 1
ATOM 883 N N . ILE A 1 113 ? -2.762 4.602 1.154 1.00 97.19 113 ILE A N 1
ATOM 884 C CA . ILE A 1 113 ? -2.686 4.608 2.611 1.00 97.19 113 ILE A CA 1
ATOM 885 C C . ILE A 1 113 ? -4.071 4.919 3.154 1.00 97.19 113 ILE A C 1
ATOM 887 O O . ILE A 1 113 ? -4.624 5.994 2.928 1.00 97.19 113 ILE A O 1
ATOM 891 N N . VAL A 1 114 ? -4.614 3.965 3.902 1.00 97.00 114 VAL A N 1
ATOM 892 C CA . VAL A 1 114 ? -5.860 4.119 4.649 1.00 97.00 114 VAL A CA 1
ATOM 893 C C . VAL A 1 114 ? -5.500 4.188 6.125 1.00 97.00 114 VAL A C 1
ATOM 895 O O . VAL A 1 114 ? -4.940 3.234 6.663 1.00 97.00 114 VAL A O 1
ATOM 898 N N . SER A 1 115 ? -5.786 5.308 6.786 1.00 96.62 115 SER A N 1
ATOM 899 C CA . SER A 1 115 ? -5.460 5.486 8.203 1.00 96.62 115 SER A CA 1
ATOM 900 C C . SER A 1 115 ? -6.452 6.413 8.898 1.00 96.62 115 SER A C 1
ATOM 902 O O . SER A 1 115 ? -6.879 7.413 8.334 1.00 96.62 115 SER A O 1
ATOM 904 N N . LEU A 1 116 ? -6.813 6.067 10.135 1.00 96.06 116 LEU A N 1
ATOM 905 C CA . LEU A 1 116 ? -7.779 6.814 10.943 1.00 96.06 116 LEU A CA 1
ATOM 906 C C . LEU A 1 116 ? -7.111 7.921 11.766 1.00 96.06 116 LEU A C 1
ATOM 908 O O . LEU A 1 116 ? -6.104 7.679 12.444 1.00 96.06 116 LEU A O 1
ATOM 912 N N . ASP A 1 117 ? -7.745 9.088 11.810 1.00 94.38 117 ASP A N 1
ATOM 913 C CA . ASP A 1 117 ? -7.495 10.226 12.705 1.00 94.38 117 ASP A CA 1
ATOM 914 C C . ASP A 1 117 ? -6.117 10.908 12.562 1.00 94.38 117 ASP A C 1
ATOM 916 O O . ASP A 1 117 ? -5.752 11.766 13.370 1.00 94.38 117 ASP A O 1
ATOM 920 N N . ASN A 1 118 ? -5.303 10.525 11.577 1.00 95.12 118 ASN A N 1
ATOM 921 C CA . ASN A 1 118 ? -3.961 11.084 11.371 1.00 95.12 118 ASN A CA 1
ATOM 922 C C . ASN A 1 118 ? -3.660 11.462 9.915 1.00 95.12 118 ASN A C 1
ATOM 924 O O . ASN A 1 118 ? -2.495 11.659 9.589 1.00 95.12 118 ASN A O 1
ATOM 928 N N . ILE A 1 119 ? -4.684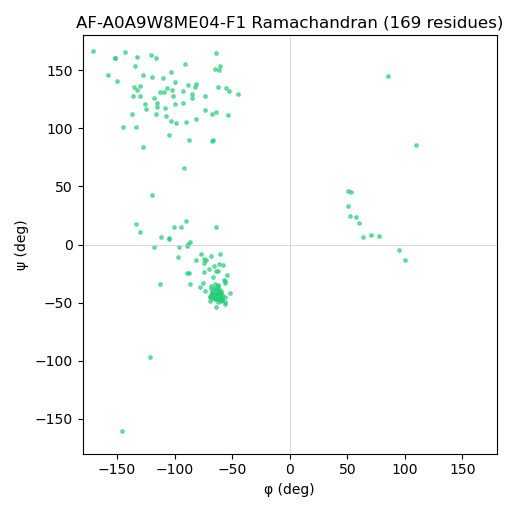 11.609 9.075 1.00 96.75 119 ILE A N 1
ATOM 929 C CA . ILE A 1 119 ? -4.553 12.111 7.705 1.00 96.75 119 ILE A CA 1
ATOM 930 C C . ILE A 1 119 ? -4.953 13.590 7.680 1.00 96.75 119 ILE A C 1
ATOM 932 O O . ILE A 1 119 ? -6.072 13.945 8.046 1.00 96.75 119 ILE A O 1
ATOM 936 N N . SER A 1 120 ? -4.037 14.460 7.261 1.00 96.69 120 SER A N 1
ATOM 937 C CA . SER A 1 120 ? -4.275 15.893 7.029 1.00 96.69 120 SER A CA 1
ATOM 938 C C . SER A 1 120 ? -3.314 16.403 5.952 1.00 96.69 120 SER A C 1
ATOM 940 O O . SER A 1 120 ? -2.299 15.747 5.719 1.00 96.69 120 SER A O 1
ATOM 942 N N . PRO A 1 121 ? -3.578 17.544 5.291 1.00 97.44 121 PRO A N 1
ATOM 943 C CA . PRO A 1 121 ? -2.671 18.082 4.276 1.00 97.44 121 PRO A CA 1
ATOM 944 C C . PRO A 1 121 ? -1.218 18.215 4.756 1.00 97.44 121 PRO A C 1
ATOM 946 O O . PRO A 1 121 ? -0.302 17.826 4.040 1.00 97.44 121 PRO A O 1
ATOM 949 N N . GLU A 1 122 ? -1.011 18.684 5.986 1.00 97.25 122 GLU A N 1
ATOM 950 C CA . GLU A 1 122 ? 0.313 18.914 6.575 1.00 97.25 122 GLU A CA 1
ATOM 951 C C . GLU A 1 122 ? 1.038 17.592 6.848 1.00 97.25 122 GLU A C 1
ATOM 953 O O . GLU A 1 122 ? 2.178 17.402 6.434 1.00 97.25 122 GLU A O 1
ATOM 958 N N . LYS A 1 123 ? 0.352 16.635 7.486 1.00 97.06 123 LYS A N 1
ATOM 959 C CA . LYS A 1 123 ? 0.919 15.309 7.763 1.00 97.06 123 LYS A CA 1
ATOM 960 C C . LYS A 1 123 ? 1.182 14.524 6.487 1.00 97.06 123 LYS A C 1
ATOM 962 O O . LYS A 1 123 ? 2.176 13.816 6.400 1.00 97.06 123 LYS A O 1
ATOM 967 N N . ASN A 1 124 ? 0.306 14.646 5.494 1.00 97.75 124 ASN A N 1
ATOM 968 C CA . ASN A 1 124 ? 0.464 13.958 4.220 1.00 97.75 124 ASN A CA 1
ATOM 969 C C . ASN A 1 124 ? 1.703 14.452 3.468 1.00 97.75 124 ASN A C 1
ATOM 971 O O . ASN A 1 124 ? 2.347 13.639 2.809 1.00 97.75 124 ASN A O 1
ATOM 975 N N . ASP A 1 125 ? 2.059 15.736 3.579 1.00 97.75 125 ASP A N 1
ATOM 976 C CA . ASP A 1 125 ? 3.303 16.271 3.010 1.00 97.75 125 ASP A CA 1
ATOM 977 C C . ASP A 1 125 ? 4.536 15.638 3.683 1.00 97.75 125 ASP A C 1
ATOM 979 O O . ASP A 1 125 ? 5.414 15.092 3.007 1.00 97.75 125 ASP A O 1
ATOM 983 N N . GLU A 1 126 ? 4.544 15.578 5.020 1.00 97.25 126 GLU A N 1
ATOM 984 C CA . GLU A 1 126 ? 5.596 14.908 5.798 1.00 97.25 126 GLU A CA 1
ATOM 985 C C . GLU A 1 126 ? 5.703 13.410 5.460 1.00 97.25 126 GLU A C 1
ATOM 987 O O . GLU A 1 126 ? 6.792 12.905 5.173 1.00 97.25 126 GLU A O 1
ATOM 992 N N . TYR A 1 127 ? 4.574 12.695 5.436 1.00 98.06 127 TYR A N 1
ATOM 993 C CA . TYR A 1 127 ? 4.523 11.274 5.091 1.00 98.06 127 TYR A CA 1
ATOM 994 C C . TYR A 1 127 ? 5.001 11.026 3.668 1.00 98.06 127 TYR A C 1
ATOM 996 O O . TYR A 1 127 ? 5.758 10.084 3.444 1.00 98.06 127 TYR A O 1
ATOM 1004 N N . SER A 1 128 ? 4.591 11.866 2.715 1.00 97.94 128 SER A N 1
ATOM 1005 C CA . SER A 1 128 ? 4.997 11.732 1.317 1.00 97.94 128 SER A CA 1
ATOM 1006 C C . SER A 1 128 ? 6.510 11.804 1.192 1.00 97.94 128 SER A C 1
ATOM 1008 O O . SER A 1 128 ? 7.105 10.923 0.579 1.00 97.94 128 SER A O 1
ATOM 1010 N N . LYS A 1 129 ? 7.152 12.785 1.835 1.00 97.81 129 LYS A N 1
ATOM 1011 C CA . LYS A 1 129 ? 8.611 12.929 1.804 1.00 97.81 129 LYS A CA 1
ATOM 1012 C C . LYS A 1 129 ? 9.334 11.665 2.281 1.00 97.81 129 LYS A C 1
ATOM 1014 O O . LYS A 1 129 ? 10.230 11.176 1.595 1.00 97.81 129 LYS A O 1
ATOM 1019 N N . GLU A 1 130 ? 8.935 11.129 3.431 1.00 97.94 130 GLU A N 1
ATOM 1020 C CA . GLU A 1 130 ? 9.555 9.930 4.008 1.00 97.94 130 GLU A CA 1
ATOM 1021 C C . GLU A 1 130 ? 9.279 8.680 3.152 1.00 97.94 130 GLU A C 1
ATOM 1023 O O . GLU A 1 130 ? 10.184 7.885 2.902 1.00 97.94 130 GLU A O 1
ATOM 1028 N N . LEU A 1 131 ? 8.051 8.518 2.647 1.00 97.56 131 LEU A N 1
ATOM 1029 C CA . LEU A 1 131 ? 7.650 7.380 1.812 1.00 97.56 131 LEU A CA 1
ATOM 1030 C C . LEU A 1 131 ? 8.370 7.360 0.464 1.00 97.56 131 LEU A C 1
ATOM 1032 O O . LEU A 1 131 ? 8.874 6.312 0.064 1.00 97.56 131 LEU A O 1
ATOM 1036 N N . PHE A 1 132 ? 8.450 8.501 -0.224 1.00 97.56 132 PHE A N 1
ATOM 1037 C CA . PHE A 1 132 ? 9.205 8.608 -1.472 1.00 97.56 132 PHE A CA 1
ATOM 1038 C C . PHE A 1 132 ? 10.690 8.319 -1.238 1.00 97.56 132 PHE A C 1
ATOM 1040 O O . PHE A 1 132 ? 11.271 7.530 -1.979 1.00 97.56 132 PHE A O 1
ATOM 1047 N N . SER A 1 133 ? 11.281 8.847 -0.157 1.00 97.12 133 SER A N 1
ATOM 1048 C CA . SER A 1 133 ? 12.670 8.537 0.203 1.00 97.12 133 SER A CA 1
ATOM 1049 C C . SER A 1 133 ? 12.890 7.038 0.422 1.00 97.12 133 SER A C 1
ATOM 1051 O O . SER A 1 133 ? 13.853 6.482 -0.103 1.00 97.12 133 SER A O 1
ATOM 1053 N N . PHE A 1 134 ? 11.992 6.370 1.152 1.00 95.94 134 PHE A N 1
ATOM 1054 C CA . PHE A 1 134 ? 12.074 4.929 1.396 1.00 95.94 134 PHE A CA 1
ATOM 1055 C C . PHE A 1 134 ? 11.970 4.121 0.095 1.00 95.94 134 PHE A C 1
ATOM 1057 O O . PHE A 1 134 ? 12.776 3.226 -0.148 1.00 95.94 134 PHE A O 1
ATOM 1064 N N . LEU A 1 135 ? 10.996 4.435 -0.765 1.00 94.19 135 LEU A N 1
ATOM 1065 C CA . LEU A 1 135 ? 10.785 3.711 -2.024 1.00 94.19 135 LEU A CA 1
ATOM 1066 C C . LEU A 1 135 ? 11.922 3.949 -3.020 1.00 94.19 135 LEU A C 1
ATOM 1068 O O . LEU A 1 135 ? 12.319 3.024 -3.722 1.00 94.19 135 LEU A O 1
ATOM 1072 N N . LYS A 1 136 ? 12.490 5.152 -3.046 1.00 92.88 136 LYS A N 1
ATOM 1073 C CA . LYS A 1 136 ? 13.668 5.463 -3.852 1.00 92.88 136 LYS A CA 1
ATOM 1074 C C . LYS A 1 136 ? 14.898 4.692 -3.390 1.00 92.88 136 LYS A C 1
ATOM 1076 O O . LYS A 1 136 ? 15.626 4.174 -4.225 1.00 92.88 136 LYS A O 1
ATOM 1081 N N . GLU A 1 137 ? 15.128 4.597 -2.081 1.00 92.62 137 GLU A N 1
ATOM 1082 C CA . GLU A 1 137 ? 16.256 3.838 -1.527 1.00 92.62 137 GLU A CA 1
ATOM 1083 C C . GLU A 1 137 ? 16.103 2.331 -1.769 1.00 92.62 137 GLU A C 1
ATOM 1085 O O . GLU A 1 137 ? 17.063 1.665 -2.144 1.00 92.62 137 GLU A O 1
ATOM 1090 N N . LYS A 1 138 ? 14.901 1.786 -1.551 1.00 90.88 138 LYS A N 1
ATOM 1091 C CA . LYS A 1 138 ? 14.670 0.336 -1.572 1.00 90.88 138 LYS A CA 1
ATOM 1092 C C . LYS A 1 138 ? 14.376 -0.230 -2.950 1.00 90.88 138 LYS A C 1
ATOM 1094 O O . LYS A 1 138 ? 14.721 -1.377 -3.199 1.00 90.88 138 LYS A O 1
ATOM 1099 N N . LEU A 1 139 ? 13.697 0.537 -3.801 1.00 88.81 139 LEU A N 1
ATOM 1100 C CA . LEU A 1 139 ? 13.201 0.078 -5.102 1.00 88.81 139 LEU A CA 1
ATOM 1101 C C . LEU A 1 139 ? 13.815 0.837 -6.278 1.00 88.81 139 LEU A C 1
ATOM 1103 O O . LEU A 1 139 ? 13.463 0.548 -7.419 1.00 88.81 139 LEU A O 1
ATOM 1107 N N . GLU A 1 140 ? 14.666 1.833 -6.011 1.00 90.56 140 GLU A N 1
ATOM 1108 C CA . GLU A 1 140 ? 15.303 2.680 -7.027 1.00 90.56 140 GLU A CA 1
ATOM 1109 C C . GLU A 1 140 ? 14.293 3.419 -7.929 1.00 90.56 140 GLU A C 1
ATOM 1111 O O . GLU A 1 140 ? 14.610 3.835 -9.044 1.00 90.56 140 GLU A O 1
ATOM 1116 N N . ILE A 1 141 ? 13.062 3.625 -7.440 1.00 92.12 141 ILE A N 1
ATOM 1117 C CA . ILE A 1 141 ? 12.010 4.329 -8.181 1.00 92.12 141 ILE A CA 1
ATOM 1118 C C . ILE A 1 141 ? 12.157 5.846 -7.965 1.00 92.12 141 ILE A C 1
ATOM 1120 O O . ILE A 1 141 ? 12.159 6.297 -6.818 1.00 92.12 141 ILE A O 1
ATOM 1124 N N . PRO A 1 142 ? 12.245 6.664 -9.032 1.00 92.12 142 PRO A N 1
ATOM 1125 C CA . PRO A 1 142 ? 12.307 8.117 -8.901 1.00 92.12 142 PRO A CA 1
ATOM 1126 C C . PRO A 1 142 ? 11.032 8.724 -8.303 1.00 92.12 142 PRO A C 1
ATOM 1128 O O . PRO A 1 142 ? 9.922 8.269 -8.581 1.00 92.12 142 PRO A O 1
ATOM 1131 N N . ASP A 1 143 ? 11.183 9.853 -7.606 1.00 93.31 143 ASP A N 1
ATOM 1132 C CA . ASP A 1 143 ? 10.075 10.582 -6.961 1.00 93.31 143 ASP A CA 1
ATOM 1133 C C . ASP A 1 143 ? 9.004 11.079 -7.957 1.00 93.31 143 ASP A C 1
ATOM 1135 O O . ASP A 1 143 ? 7.881 11.409 -7.589 1.00 93.31 143 ASP A O 1
ATOM 1139 N N . THR A 1 144 ? 9.334 11.112 -9.248 1.00 95.69 144 THR A N 1
ATOM 1140 C CA . THR A 1 144 ? 8.439 11.513 -10.340 1.00 95.69 144 THR A CA 1
ATOM 1141 C C . THR A 1 144 ? 7.632 10.359 -10.937 1.00 95.69 144 THR A C 1
ATOM 1143 O O . THR A 1 144 ? 6.858 10.593 -11.864 1.00 95.69 144 THR A O 1
ATOM 1146 N N . ARG A 1 145 ? 7.806 9.120 -10.454 1.00 96.00 145 ARG A N 1
ATOM 1147 C CA . ARG A 1 145 ? 7.186 7.904 -11.012 1.00 96.00 145 ARG A CA 1
ATOM 1148 C C . ARG A 1 145 ? 6.283 7.174 -10.022 1.00 96.00 145 ARG A C 1
ATOM 1150 O O . ARG A 1 145 ? 6.263 5.947 -9.951 1.00 96.00 145 ARG A O 1
ATOM 1157 N N . GLY A 1 146 ? 5.484 7.922 -9.277 1.00 95.19 146 GLY A N 1
ATOM 1158 C CA . GLY A 1 146 ? 4.438 7.316 -8.473 1.00 95.19 146 GLY A CA 1
ATOM 1159 C C . GLY A 1 146 ? 3.483 8.318 -7.862 1.00 95.19 146 GLY A C 1
ATOM 1160 O O . GLY A 1 146 ? 3.732 9.522 -7.847 1.00 95.19 146 GLY A O 1
ATOM 1161 N N . TYR A 1 147 ? 2.374 7.793 -7.356 1.00 97.19 147 TYR A N 1
ATOM 1162 C CA . TYR A 1 147 ? 1.409 8.556 -6.574 1.00 97.19 147 TYR A CA 1
ATOM 1163 C C . TYR A 1 147 ? 1.134 7.859 -5.247 1.00 97.19 147 TYR A C 1
ATOM 1165 O O . TYR A 1 147 ? 1.089 6.628 -5.178 1.00 97.19 147 TYR A O 1
ATOM 1173 N N . ILE A 1 148 ? 0.904 8.668 -4.212 1.00 97.75 148 ILE A N 1
ATOM 1174 C CA . ILE A 1 148 ? 0.428 8.222 -2.905 1.00 97.75 148 ILE A CA 1
ATOM 1175 C C . ILE A 1 148 ? -0.957 8.827 -2.685 1.00 97.75 148 ILE A C 1
ATOM 1177 O O . ILE A 1 148 ? -1.124 10.045 -2.726 1.00 97.75 148 ILE A O 1
ATOM 1181 N N . ASN A 1 149 ? -1.954 7.979 -2.464 1.00 97.50 149 ASN A N 1
ATOM 1182 C CA . ASN A 1 149 ? -3.291 8.394 -2.062 1.00 97.50 149 ASN A CA 1
ATOM 1183 C C . ASN A 1 149 ? -3.469 8.165 -0.558 1.00 97.50 149 ASN A C 1
ATOM 1185 O O . ASN A 1 149 ? -3.263 7.048 -0.088 1.00 97.50 149 ASN A O 1
ATOM 1189 N N . PHE A 1 150 ? -3.896 9.193 0.174 1.00 98.00 150 PHE A N 1
ATOM 1190 C CA . PHE A 1 150 ? -4.200 9.109 1.601 1.00 98.00 150 PHE A CA 1
ATOM 1191 C C . PHE A 1 150 ? -5.707 9.209 1.822 1.00 98.00 150 PHE A C 1
ATOM 1193 O O . PHE A 1 150 ? -6.357 10.124 1.319 1.00 98.00 150 PHE A O 1
ATOM 1200 N N . SER A 1 151 ? -6.265 8.295 2.609 1.00 96.88 151 SER A N 1
ATOM 1201 C CA . SER A 1 151 ? -7.689 8.270 2.925 1.00 96.88 151 SER A CA 1
ATOM 1202 C C . SER A 1 151 ? -7.914 8.001 4.408 1.00 96.88 151 SER A C 1
ATOM 1204 O O . SER A 1 151 ? -7.412 7.021 4.957 1.00 96.88 151 SER A O 1
ATOM 1206 N N . ASP A 1 152 ? -8.709 8.862 5.040 1.00 97.06 152 ASP A N 1
ATOM 1207 C CA . ASP A 1 152 ? -9.354 8.558 6.312 1.00 97.06 152 ASP A CA 1
ATOM 1208 C C . ASP A 1 152 ? -10.830 8.239 6.030 1.00 97.06 152 ASP A C 1
ATOM 1210 O O . ASP A 1 152 ? -11.601 9.145 5.702 1.00 97.06 152 ASP A O 1
ATOM 1214 N N . PRO A 1 153 ? -11.242 6.962 6.101 1.00 95.81 153 PRO A N 1
ATOM 1215 C CA . PRO A 1 153 ? -12.622 6.579 5.844 1.00 95.81 153 PRO A CA 1
ATOM 1216 C C . PRO A 1 153 ? -13.559 6.994 6.985 1.00 95.81 153 PRO A C 1
ATOM 1218 O O . PRO A 1 153 ? -14.770 6.958 6.807 1.00 95.81 153 PRO A O 1
ATOM 1221 N N . GLY A 1 154 ? -13.032 7.378 8.152 1.00 95.94 154 GLY A N 1
ATOM 1222 C CA . GLY A 1 154 ? -13.780 7.608 9.379 1.00 95.94 154 GLY A CA 1
ATOM 1223 C C . GLY A 1 154 ? -13.993 6.326 10.188 1.00 95.94 154 GLY A C 1
ATOM 1224 O O . GLY A 1 154 ? -14.210 5.235 9.658 1.00 95.94 154 GLY A O 1
ATOM 1225 N N . ARG A 1 155 ? -13.978 6.456 11.521 1.00 96.19 155 ARG A N 1
ATOM 1226 C CA . ARG A 1 155 ? -14.018 5.321 12.469 1.00 96.19 155 ARG A CA 1
ATOM 1227 C C . ARG A 1 155 ? -15.217 4.382 12.286 1.00 96.19 155 ARG A C 1
ATOM 1229 O O . ARG A 1 155 ? -15.107 3.191 12.566 1.00 96.19 155 ARG A O 1
ATOM 1236 N N . ALA A 1 156 ? -16.359 4.905 11.841 1.00 96.81 156 ALA A N 1
ATOM 1237 C CA . ALA A 1 156 ? -17.578 4.124 11.616 1.00 96.81 156 ALA A CA 1
ATOM 1238 C C . ALA A 1 156 ? -17.519 3.251 10.351 1.00 96.81 156 ALA A C 1
ATOM 1240 O O . ALA A 1 156 ? -18.320 2.332 10.211 1.00 96.81 156 ALA A O 1
ATOM 1241 N N . TYR A 1 157 ? -16.567 3.520 9.456 1.00 96.50 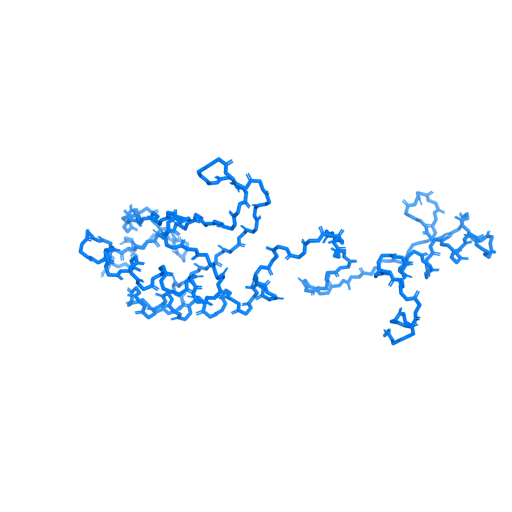157 TYR A N 1
ATOM 1242 C CA . TYR A 1 157 ? -16.457 2.892 8.140 1.00 96.50 157 TYR A CA 1
ATOM 1243 C C . TYR A 1 157 ? -15.229 1.984 8.012 1.00 96.50 157 TYR A C 1
ATOM 1245 O O . TYR A 1 157 ? -14.967 1.450 6.937 1.00 96.50 157 TYR A O 1
ATOM 1253 N N . LEU A 1 158 ? -14.498 1.768 9.111 1.00 95.19 158 LEU A N 1
ATOM 1254 C CA . LEU A 1 158 ? -13.388 0.823 9.173 1.00 95.19 158 LEU A CA 1
ATOM 1255 C C . LEU A 1 158 ? -13.703 -0.301 10.169 1.00 95.19 158 LEU A C 1
ATOM 1257 O O . LEU A 1 158 ? -13.814 -0.072 11.378 1.00 95.19 158 LEU A O 1
ATOM 1261 N N . GLY A 1 159 ? -13.873 -1.513 9.638 1.00 95.94 159 GLY A N 1
ATOM 1262 C CA . GLY A 1 159 ? -14.185 -2.716 10.407 1.00 95.94 159 GLY A CA 1
ATOM 1263 C C . GLY A 1 159 ? -12.943 -3.362 11.024 1.00 95.94 159 GLY A C 1
ATOM 1264 O O . GLY A 1 159 ? -11.923 -3.515 10.357 1.00 95.94 159 GLY A O 1
ATOM 1265 N N . TYR A 1 160 ? -13.035 -3.766 12.289 1.00 94.69 160 TYR A N 1
ATOM 1266 C CA . TYR A 1 160 ? -11.994 -4.490 13.020 1.00 94.69 160 TYR A CA 1
ATOM 1267 C C . TYR A 1 160 ? -12.610 -5.259 14.200 1.00 94.69 160 TYR A C 1
ATOM 1269 O O . TYR A 1 160 ? -13.586 -4.807 14.794 1.00 94.69 160 TYR A O 1
ATOM 1277 N N . GLN A 1 161 ? -12.068 -6.436 14.538 1.00 94.00 161 GLN A N 1
ATOM 1278 C CA . GLN A 1 161 ? -12.540 -7.272 15.661 1.00 94.00 161 GLN A CA 1
ATOM 1279 C C . GLN A 1 161 ? -14.061 -7.533 15.667 1.00 94.00 161 GLN A C 1
ATOM 1281 O O . GLN A 1 161 ? -14.724 -7.438 16.697 1.00 94.00 161 GLN A O 1
ATOM 1286 N N . SER A 1 162 ? -14.625 -7.883 14.505 1.00 96.25 162 SER A N 1
ATOM 1287 C CA . SER A 1 162 ? -16.071 -8.127 14.318 1.00 96.25 162 SER A CA 1
ATOM 1288 C C . SER A 1 162 ? -16.980 -6.924 14.634 1.00 96.25 162 SER A C 1
ATOM 1290 O O . SER A 1 162 ? -18.180 -7.091 14.836 1.00 96.25 162 SER A O 1
ATOM 1292 N N . THR A 1 163 ? -16.431 -5.710 14.676 1.00 96.50 163 THR A N 1
ATOM 1293 C CA . THR A 1 163 ? -17.163 -4.449 14.858 1.00 96.50 163 THR A CA 1
ATOM 1294 C C . THR A 1 163 ? -16.482 -3.328 14.056 1.00 96.50 163 THR A C 1
ATOM 1296 O O . THR A 1 163 ? -15.741 -3.615 13.117 1.00 96.50 163 THR A O 1
ATOM 1299 N N . THR A 1 164 ? -16.726 -2.055 14.373 1.00 96.88 164 THR A N 1
ATOM 1300 C CA . THR A 1 164 ? -16.026 -0.901 13.787 1.00 96.88 164 THR A CA 1
ATOM 1301 C C . THR A 1 164 ? -15.228 -0.142 14.837 1.00 96.88 164 THR A C 1
ATOM 1303 O O . THR A 1 164 ? -15.502 -0.214 16.040 1.00 96.88 164 THR A O 1
ATOM 1306 N N . PHE A 1 165 ? -14.257 0.653 14.392 1.00 95.12 165 PHE A N 1
ATOM 1307 C CA . PHE A 1 165 ? -13.489 1.503 15.300 1.00 95.12 165 PHE A CA 1
ATOM 1308 C C . PHE A 1 165 ? -14.344 2.557 16.018 1.00 95.12 165 PHE A C 1
ATOM 1310 O O . PHE A 1 165 ? -13.979 2.982 17.113 1.00 95.12 165 PHE A O 1
ATOM 1317 N N . ALA A 1 166 ? -15.505 2.936 15.471 1.00 95.50 166 ALA A N 1
ATOM 1318 C CA . ALA A 1 166 ? -16.460 3.789 16.177 1.00 95.50 166 ALA A CA 1
ATOM 1319 C C . ALA A 1 166 ? -16.997 3.112 17.446 1.00 95.50 166 ALA A C 1
ATOM 1321 O O . ALA A 1 166 ? -17.091 3.760 18.481 1.00 95.50 166 ALA A O 1
ATOM 1322 N N . THR A 1 167 ? -17.293 1.810 17.408 1.00 95.44 167 THR A N 1
ATOM 1323 C CA . THR A 1 167 ? -17.729 1.056 18.596 1.00 95.44 167 THR A CA 1
ATOM 1324 C C . THR A 1 167 ? -16.576 0.756 19.553 1.00 95.44 167 THR A C 1
ATOM 1326 O O . THR A 1 167 ? -16.789 0.718 20.762 1.00 95.44 167 THR A O 1
ATOM 1329 N N . ILE A 1 168 ? -15.361 0.545 19.036 1.00 93.25 168 ILE A N 1
ATOM 1330 C CA . ILE A 1 168 ? -14.175 0.255 19.859 1.00 93.25 168 ILE A CA 1
ATOM 1331 C C . ILE A 1 168 ? -13.752 1.483 20.675 1.00 93.25 168 ILE A C 1
ATOM 1333 O O . ILE A 1 168 ? -13.476 1.351 21.863 1.00 93.25 168 ILE A O 1
ATOM 1337 N N . PHE A 1 169 ? -13.717 2.668 20.055 1.00 85.81 169 PHE A N 1
ATOM 1338 C CA . PHE A 1 169 ? -13.271 3.911 20.700 1.00 85.81 169 PHE A CA 1
ATOM 1339 C C . PHE A 1 169 ? -14.406 4.788 21.243 1.00 85.81 169 PHE A C 1
ATOM 1341 O O . PHE A 1 169 ? -14.132 5.771 21.922 1.00 85.81 169 PHE A O 1
ATOM 1348 N N . GLY A 1 170 ? -15.661 4.484 20.910 1.00 75.56 170 GLY A N 1
ATOM 1349 C CA . GLY A 1 170 ? -16.848 5.222 21.355 1.00 75.56 170 GLY A CA 1
ATOM 1350 C C . GLY A 1 170 ? -17.460 4.705 22.658 1.00 75.56 170 GLY A C 1
ATOM 1351 O O . GLY A 1 170 ? -18.644 4.942 22.888 1.00 75.56 170 GLY A O 1
ATOM 1352 N N . LYS A 1 171 ? -16.690 3.968 23.466 1.00 53.44 171 LYS A N 1
ATOM 1353 C CA . LYS A 1 171 ? -17.054 3.588 24.836 1.00 53.44 171 LYS A CA 1
ATOM 1354 C C . LYS A 1 171 ? -16.373 4.495 25.846 1.00 53.44 171 LYS A C 1
ATOM 1356 O O . LYS A 1 171 ? -15.174 4.780 25.642 1.00 53.44 171 LYS A O 1
#

InterPro domains:
  IPR001398 Macrophage migration inhibitory factor [PF01187] (70-166)
  IPR001398 Macrophage migration inhibitory factor [PTHR11954] (65-165)
  IPR006680 Amidohydrolase-related [PF01979] (8-46)
  IPR011059 Metal-dependent hydrolase, composite domain superfamily [SSF51338] (4-51)
  IPR014347 Tautomerase/MIF superfamily [G3DSA:3.30.429.10] (55-166)
  IPR014347 Tautomerase/MIF superfamily [SSF55331] (57-166)